Protein AF-A0A2I0DZR3-F1 (afdb_monomer_lite)

Secondary structure (DSSP, 8-state):
---HHHHHHHHHHHHHHHHHHHHTT--HHHHHHHTTS-HHHHHHHHHTSSPPPHHHHHHHHHH-

Sequence (64 aa):
MKNKKWSDREESLRNALKNMRKNVYLNQSQLAQKLDKPQSFVSKYESGERQLRILELERVCIAC

Radius of gyration: 11.65 Å; chains: 1; bounding box: 33×21×25 Å

Structure (mmCIF, N/CA/C/O backbone):
data_AF-A0A2I0DZR3-F1
#
_entry.id   AF-A0A2I0DZR3-F1
#
loop_
_atom_site.group_PDB
_atom_site.id
_atom_site.type_symbol
_atom_site.label_atom_id
_atom_site.label_alt_id
_atom_site.label_comp_id
_atom_site.label_asym_id
_atom_site.label_entity_id
_atom_site.label_seq_id
_atom_site.pdbx_PDB_ins_code
_atom_site.Cartn_x
_atom_site.Cartn_y
_atom_site.Cartn_z
_atom_site.occupancy
_atom_site.B_iso_or_equiv
_atom_site.auth_seq_id
_atom_site.auth_comp_id
_atom_site.auth_asym_id
_atom_site.auth_atom_id
_atom_site.pdbx_PDB_model_num
ATOM 1 N N . MET A 1 1 ? 21.909 -8.216 -7.003 1.00 51.41 1 MET A N 1
ATOM 2 C CA . MET A 1 1 ? 21.549 -6.893 -7.564 1.00 51.41 1 MET A CA 1
ATOM 3 C C . MET A 1 1 ? 20.221 -7.043 -8.294 1.00 51.41 1 MET A C 1
ATOM 5 O O . MET A 1 1 ? 20.163 -7.823 -9.235 1.00 51.41 1 MET A O 1
ATOM 9 N N . LYS A 1 2 ? 19.135 -6.405 -7.829 1.00 55.47 2 LYS A N 1
ATOM 10 C CA . LYS A 1 2 ? 17.861 -6.421 -8.571 1.00 55.47 2 LYS A CA 1
ATOM 11 C C . LYS A 1 2 ? 18.074 -5.680 -9.896 1.00 55.47 2 LYS A C 1
ATOM 13 O O . LYS A 1 2 ? 18.673 -4.609 -9.899 1.00 55.47 2 LYS A O 1
ATOM 18 N N . ASN A 1 3 ? 17.635 -6.255 -11.016 1.00 65.88 3 ASN A N 1
ATOM 19 C CA . ASN A 1 3 ? 17.714 -5.590 -12.317 1.00 65.88 3 ASN A CA 1
ATOM 20 C C . ASN A 1 3 ? 16.946 -4.257 -12.248 1.00 65.88 3 ASN A C 1
ATOM 22 O O . ASN A 1 3 ? 15.736 -4.272 -12.039 1.00 65.88 3 ASN A O 1
ATOM 26 N N . LYS A 1 4 ? 17.636 -3.128 -12.452 1.00 66.75 4 LYS A N 1
ATOM 27 C CA . LYS A 1 4 ? 17.109 -1.750 -12.339 1.00 66.75 4 LYS A CA 1
ATOM 28 C C . LYS A 1 4 ? 15.760 -1.548 -13.055 1.00 66.75 4 LYS A C 1
ATOM 30 O O . LYS A 1 4 ? 14.819 -1.013 -12.492 1.00 66.75 4 LYS A O 1
ATOM 35 N N . LYS A 1 5 ? 15.609 -2.132 -14.250 1.00 66.81 5 LYS A N 1
ATOM 36 C CA . LYS A 1 5 ? 14.367 -2.087 -15.049 1.00 66.81 5 LYS A CA 1
ATOM 37 C C . LYS A 1 5 ? 13.145 -2.735 -14.371 1.00 66.81 5 LYS A C 1
ATOM 39 O O . LYS A 1 5 ? 12.006 -2.432 -14.722 1.00 66.81 5 LYS A O 1
ATOM 44 N N . TRP A 1 6 ? 13.357 -3.677 -13.455 1.00 70.38 6 TRP A N 1
ATOM 45 C CA . TRP A 1 6 ? 12.275 -4.318 -12.708 1.00 70.38 6 TRP A CA 1
ATOM 46 C C . TRP A 1 6 ? 11.903 -3.525 -11.455 1.00 70.38 6 TRP A C 1
ATOM 48 O O . TRP A 1 6 ? 10.710 -3.417 -11.190 1.00 70.38 6 TRP A O 1
ATOM 58 N N . SER A 1 7 ? 12.857 -2.884 -10.762 1.00 80.88 7 SER A N 1
ATOM 59 C CA . SER A 1 7 ? 12.519 -2.053 -9.593 1.00 80.88 7 SER A CA 1
ATOM 60 C C . SER A 1 7 ? 11.667 -0.844 -9.967 1.00 80.88 7 SER A C 1
ATOM 62 O O . SER A 1 7 ? 10.720 -0.540 -9.249 1.00 80.88 7 SER A O 1
ATOM 64 N N . ASP A 1 8 ? 11.928 -0.224 -11.121 1.00 89.81 8 ASP A N 1
ATOM 65 C CA . ASP A 1 8 ? 11.171 0.952 -11.574 1.00 89.81 8 ASP A CA 1
ATOM 66 C C . ASP A 1 8 ? 9.705 0.593 -11.883 1.00 89.81 8 ASP A C 1
ATOM 68 O O . ASP A 1 8 ? 8.771 1.335 -11.562 1.00 89.81 8 ASP A O 1
ATOM 72 N N . ARG A 1 9 ? 9.479 -0.595 -12.466 1.00 91.88 9 ARG A N 1
ATOM 73 C CA . ARG A 1 9 ? 8.129 -1.110 -12.744 1.00 91.88 9 ARG A CA 1
ATOM 74 C C . ARG A 1 9 ? 7.402 -1.527 -11.468 1.00 91.88 9 ARG A C 1
ATOM 76 O O . ARG A 1 9 ? 6.216 -1.239 -11.331 1.00 91.88 9 ARG A O 1
ATOM 83 N N . GLU A 1 10 ? 8.098 -2.166 -10.530 1.00 91.94 10 GLU A N 1
ATOM 84 C CA . GLU A 1 10 ? 7.543 -2.519 -9.217 1.00 91.94 10 GLU A CA 1
ATOM 85 C C . GLU A 1 10 ? 7.148 -1.277 -8.415 1.00 91.94 10 GLU A C 1
ATOM 87 O O . GLU A 1 10 ? 6.092 -1.250 -7.787 1.00 91.9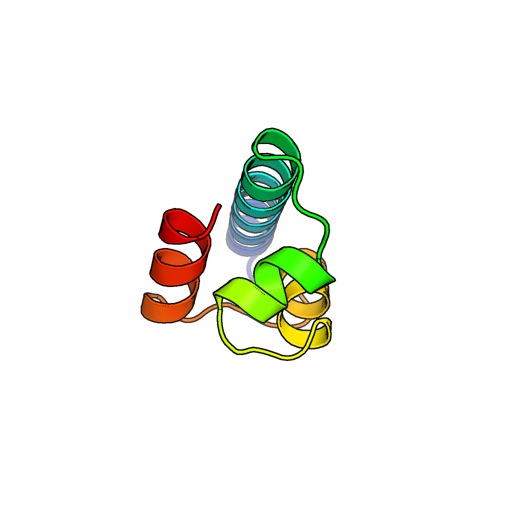4 10 GLU A O 1
ATOM 92 N N . GLU A 1 11 ? 7.977 -0.235 -8.426 1.00 94.25 11 GLU A N 1
ATOM 93 C CA . GLU A 1 11 ? 7.663 1.043 -7.792 1.00 94.25 11 GLU A CA 1
ATOM 94 C C . GLU A 1 11 ? 6.469 1.735 -8.451 1.00 94.25 11 GLU A C 1
ATOM 96 O O . GLU A 1 11 ? 5.538 2.142 -7.755 1.00 94.25 11 GLU A O 1
ATOM 101 N N . SER A 1 12 ? 6.441 1.789 -9.784 1.00 95.62 12 SER A N 1
ATOM 102 C CA . SER A 1 12 ? 5.314 2.354 -10.535 1.00 95.62 12 SER A CA 1
ATOM 103 C C . SER A 1 12 ? 3.996 1.649 -10.199 1.00 95.62 12 SER A C 1
ATOM 105 O O . SER A 1 12 ? 2.993 2.311 -9.935 1.00 95.62 12 SER A O 1
ATOM 107 N N . LEU A 1 13 ? 4.002 0.311 -10.128 1.00 95.88 13 LEU A N 1
ATOM 108 C CA . LEU A 1 13 ? 2.825 -0.473 -9.750 1.00 95.88 13 LEU A CA 1
ATOM 109 C C . LEU A 1 13 ? 2.376 -0.172 -8.311 1.00 95.88 13 LEU A C 1
ATOM 111 O O . LEU A 1 13 ? 1.195 0.076 -8.078 1.00 95.88 13 LEU A O 1
ATOM 115 N N . ARG A 1 14 ? 3.302 -0.142 -7.343 1.00 96.19 14 ARG A N 1
ATOM 116 C CA . ARG A 1 14 ? 2.978 0.193 -5.942 1.00 96.19 14 ARG A CA 1
ATOM 117 C C . ARG A 1 14 ? 2.377 1.590 -5.816 1.00 96.19 14 ARG A C 1
ATOM 119 O O . ARG A 1 14 ? 1.391 1.769 -5.101 1.00 96.19 14 ARG A O 1
ATOM 126 N N . ASN A 1 15 ? 2.930 2.563 -6.537 1.00 97.62 15 ASN A N 1
ATOM 127 C CA . ASN A 1 15 ? 2.411 3.926 -6.566 1.00 97.62 15 ASN A CA 1
ATOM 128 C C . ASN A 1 15 ? 1.011 3.992 -7.191 1.00 97.62 15 ASN A C 1
ATOM 130 O O . ASN A 1 15 ? 0.147 4.682 -6.653 1.00 97.62 15 ASN A O 1
ATOM 134 N N . ALA A 1 16 ? 0.747 3.228 -8.255 1.00 98.00 16 ALA A N 1
ATOM 135 C CA . ALA A 1 16 ? -0.587 3.131 -8.847 1.00 98.00 16 ALA A CA 1
ATOM 136 C C . ALA A 1 16 ? -1.621 2.580 -7.848 1.00 98.00 16 ALA A C 1
ATOM 138 O O . ALA A 1 16 ? -2.670 3.193 -7.657 1.00 98.00 16 ALA A O 1
ATO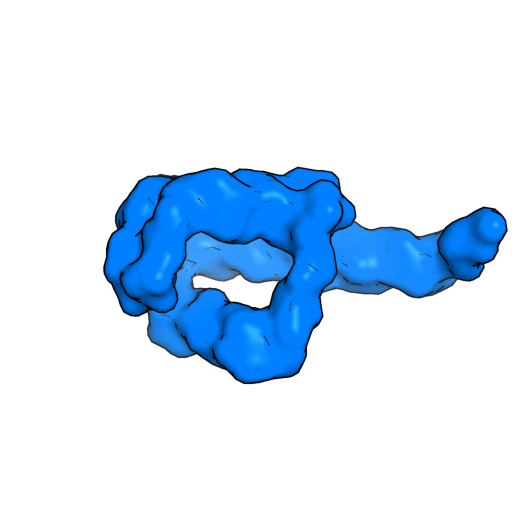M 139 N N . LEU A 1 17 ? -1.299 1.494 -7.135 1.00 98.12 17 LEU A N 1
ATOM 140 C CA . LEU A 1 17 ? -2.182 0.918 -6.108 1.00 98.12 17 LEU A CA 1
ATOM 141 C C . LEU A 1 17 ? -2.425 1.886 -4.942 1.00 98.12 17 LEU A C 1
ATOM 143 O O . LEU A 1 17 ? -3.552 2.036 -4.472 1.00 98.12 17 LEU A O 1
ATOM 147 N N . LYS A 1 18 ? -1.375 2.580 -4.488 1.00 98.25 18 LYS A N 1
ATOM 148 C CA . LYS A 1 18 ? -1.473 3.601 -3.437 1.00 98.25 18 LYS A CA 1
ATOM 149 C C . LYS A 1 18 ? -2.372 4.764 -3.858 1.00 98.25 18 LYS A C 1
ATOM 151 O O . LYS A 1 18 ? -3.151 5.260 -3.045 1.00 98.25 18 LYS A O 1
ATOM 156 N N . ASN A 1 19 ? -2.270 5.203 -5.111 1.00 98.44 19 ASN A N 1
ATOM 157 C CA . ASN A 1 19 ? -3.110 6.267 -5.656 1.00 98.44 19 ASN A CA 1
ATOM 158 C C . ASN A 1 19 ? -4.565 5.817 -5.797 1.00 98.44 19 ASN A C 1
ATOM 160 O O . ASN A 1 19 ? -5.455 6.548 -5.383 1.00 98.44 19 ASN A O 1
ATOM 164 N N . MET A 1 20 ? -4.809 4.599 -6.279 1.00 98.31 20 MET A N 1
ATOM 165 C CA . MET A 1 20 ? -6.147 4.010 -6.350 1.00 98.31 20 MET A CA 1
ATOM 166 C C . MET A 1 20 ? -6.830 3.994 -4.974 1.00 98.31 20 MET A C 1
ATOM 168 O O . MET A 1 20 ? -7.926 4.529 -4.842 1.00 98.31 20 MET A O 1
ATOM 172 N N . ARG A 1 21 ? -6.139 3.525 -3.921 1.00 98.38 21 ARG A N 1
ATOM 173 C CA . ARG A 1 21 ? -6.641 3.580 -2.534 1.00 98.38 21 ARG A CA 1
ATOM 174 C C . ARG A 1 21 ? -7.001 5.005 -2.097 1.00 98.38 21 ARG A C 1
ATOM 176 O O . ARG A 1 21 ? -8.015 5.220 -1.436 1.00 98.38 21 ARG A O 1
ATOM 183 N N . LYS A 1 22 ? -6.150 5.982 -2.419 1.00 98.25 22 LYS A N 1
ATOM 184 C CA . LYS A 1 22 ? -6.388 7.391 -2.073 1.00 98.25 22 LYS A CA 1
ATOM 185 C C . LYS A 1 22 ? -7.572 7.990 -2.834 1.00 98.25 22 LYS A C 1
ATOM 187 O O . LYS A 1 22 ? -8.300 8.779 -2.245 1.00 98.25 22 LYS A O 1
ATOM 192 N N . ASN A 1 23 ? -7.772 7.614 -4.096 1.00 98.38 23 ASN A N 1
ATOM 193 C CA . ASN A 1 23 ? -8.860 8.121 -4.939 1.00 98.38 23 ASN A CA 1
ATOM 194 C C . ASN A 1 23 ? -10.242 7.695 -4.437 1.00 98.38 23 ASN A C 1
ATOM 196 O O . ASN A 1 23 ? -11.215 8.404 -4.655 1.00 98.38 23 ASN A O 1
ATOM 200 N N . VAL A 1 24 ? -10.314 6.571 -3.724 1.00 97.56 24 VAL A N 1
ATOM 201 C CA . VAL A 1 24 ? -11.530 6.108 -3.040 1.00 97.56 24 VAL A CA 1
ATOM 202 C C . VAL A 1 24 ? -11.560 6.502 -1.558 1.00 97.56 24 VAL A C 1
ATOM 204 O O . VAL A 1 24 ? -12.341 5.968 -0.776 1.00 97.56 24 VAL A O 1
ATOM 207 N N . TYR A 1 25 ? -10.699 7.447 -1.163 1.00 97.94 25 TYR A N 1
ATOM 208 C CA . TYR A 1 25 ? -10.637 8.062 0.166 1.00 97.94 25 TYR A CA 1
ATOM 209 C C . TYR A 1 25 ? -10.388 7.091 1.330 1.00 97.94 25 TYR A C 1
ATOM 211 O O . TYR A 1 25 ? -10.724 7.386 2.476 1.00 97.94 25 TYR A O 1
ATOM 219 N N . LEU A 1 26 ? -9.745 5.949 1.070 1.00 98.31 26 LEU A N 1
ATOM 220 C CA . LEU A 1 26 ? -9.394 4.990 2.115 1.00 98.31 26 LEU A CA 1
ATOM 221 C C . LEU A 1 26 ? -8.022 5.305 2.714 1.00 98.31 26 LEU A C 1
ATOM 223 O O . LEU A 1 26 ? -7.030 5.486 2.001 1.00 98.31 26 LEU A O 1
ATOM 227 N N . ASN A 1 27 ? -7.915 5.280 4.040 1.00 98.38 27 ASN A N 1
ATOM 228 C CA . ASN A 1 27 ? -6.624 5.171 4.717 1.00 98.38 27 ASN A CA 1
ATOM 229 C C . ASN A 1 27 ? -6.115 3.711 4.704 1.00 98.38 27 ASN A C 1
ATOM 231 O O . ASN A 1 27 ? -6.820 2.783 4.301 1.00 98.38 27 ASN A O 1
ATOM 235 N N . GLN A 1 28 ? -4.863 3.491 5.115 1.00 98.56 28 GLN A N 1
ATOM 236 C CA . GLN A 1 28 ? -4.253 2.155 5.065 1.00 98.56 28 GLN A CA 1
ATOM 237 C C . GLN A 1 28 ? -4.965 1.143 5.978 1.00 98.56 28 GLN A C 1
ATOM 239 O O . GLN A 1 28 ? -5.115 -0.013 5.591 1.00 98.56 28 GLN A O 1
ATOM 244 N N . SER A 1 29 ? -5.435 1.565 7.156 1.00 98.44 29 SER A N 1
ATOM 245 C CA . SER A 1 29 ? -6.165 0.699 8.091 1.00 98.44 29 SER A CA 1
ATOM 246 C C . SER A 1 29 ? -7.523 0.272 7.535 1.00 98.44 29 SER A C 1
ATOM 248 O O . SER A 1 29 ? -7.894 -0.889 7.666 1.00 98.44 29 SER A O 1
ATOM 250 N N . GLN A 1 30 ? -8.239 1.180 6.868 1.00 98.56 30 GLN A N 1
ATOM 251 C CA . GLN A 1 30 ? -9.539 0.890 6.255 1.00 98.56 30 GLN A CA 1
ATOM 252 C C . GLN A 1 30 ? -9.415 -0.099 5.091 1.00 98.56 30 GLN A C 1
ATOM 254 O O . GLN A 1 30 ? -10.198 -1.043 5.003 1.00 98.56 30 GLN A O 1
ATOM 259 N N . LEU A 1 31 ? -8.409 0.064 4.220 1.00 98.44 31 LEU A N 1
ATOM 260 C CA . LEU A 1 31 ? -8.149 -0.930 3.174 1.00 98.44 31 LEU A CA 1
ATOM 261 C C . LEU A 1 31 ? -7.768 -2.285 3.786 1.00 98.44 31 LEU A C 1
ATOM 263 O O . LEU A 1 31 ? -8.256 -3.321 3.349 1.00 98.44 31 LEU A O 1
ATOM 267 N N . ALA A 1 32 ? -6.922 -2.289 4.816 1.00 98.38 32 ALA A N 1
ATOM 268 C CA . ALA A 1 32 ? -6.522 -3.523 5.480 1.00 98.38 32 ALA A CA 1
ATOM 269 C C . ALA A 1 32 ? -7.720 -4.260 6.102 1.00 98.38 32 ALA A C 1
ATOM 271 O O . ALA A 1 32 ? -7.835 -5.473 5.940 1.00 98.38 32 ALA A O 1
ATOM 272 N N . GLN A 1 33 ? -8.651 -3.523 6.714 1.00 98.31 33 GLN A N 1
ATOM 273 C CA . GLN A 1 33 ? -9.903 -4.067 7.238 1.00 98.31 33 GLN A CA 1
ATOM 274 C C . GLN A 1 33 ? -10.752 -4.714 6.133 1.00 98.31 33 GLN A C 1
ATOM 276 O O . GLN A 1 33 ? -11.203 -5.842 6.303 1.00 98.31 33 GLN A O 1
ATOM 281 N N . LYS A 1 34 ? -10.911 -4.054 4.975 1.00 97.81 34 LYS A N 1
ATOM 282 C CA . LYS A 1 34 ? -11.619 -4.623 3.810 1.00 97.81 34 LYS A CA 1
ATOM 283 C C . LYS A 1 34 ? -10.980 -5.912 3.282 1.00 97.81 34 LYS A C 1
ATOM 285 O O . LYS A 1 34 ? -11.669 -6.756 2.723 1.00 97.81 34 LYS A O 1
ATOM 290 N N . LEU A 1 35 ? -9.664 -6.046 3.431 1.00 97.56 35 LEU A N 1
ATOM 291 C CA . LEU A 1 35 ? -8.892 -7.196 2.959 1.00 97.56 35 LEU A CA 1
ATOM 292 C C . LEU A 1 35 ? -8.754 -8.316 3.998 1.00 97.56 35 LEU A C 1
ATOM 294 O O . LEU A 1 35 ? -8.135 -9.337 3.683 1.00 97.56 35 LEU A O 1
ATOM 298 N N . ASP A 1 36 ? -9.287 -8.121 5.208 1.00 97.75 36 ASP A N 1
ATOM 299 C CA . ASP A 1 36 ? -9.055 -8.985 6.369 1.00 97.75 36 ASP A CA 1
ATOM 300 C C . ASP A 1 36 ? -7.547 -9.200 6.627 1.00 97.75 36 ASP A C 1
ATOM 302 O O . ASP A 1 36 ? -6.994 -10.308 6.609 1.00 97.75 36 ASP A O 1
ATOM 306 N N . LYS A 1 37 ? -6.828 -8.076 6.749 1.00 97.62 37 LYS A N 1
ATOM 307 C CA . LYS A 1 37 ? -5.378 -8.012 6.970 1.00 97.62 37 LYS A CA 1
ATOM 308 C C . LYS A 1 37 ? -5.013 -6.966 8.026 1.00 97.62 37 LYS A C 1
ATOM 310 O O . LYS A 1 37 ? -5.740 -5.993 8.214 1.00 97.62 37 LYS A O 1
ATOM 315 N N . PRO A 1 38 ? -3.848 -7.102 8.688 1.00 98.12 38 PRO A N 1
ATOM 316 C CA . PRO A 1 38 ? -3.316 -6.028 9.520 1.00 98.12 38 PRO A CA 1
ATOM 317 C C . PRO A 1 38 ? -2.944 -4.817 8.656 1.00 98.12 38 PRO A C 1
ATOM 319 O O . PRO A 1 38 ? -2.502 -4.983 7.521 1.00 98.12 38 PRO A O 1
ATOM 322 N N . GLN A 1 39 ? -3.020 -3.596 9.196 1.00 98.06 39 GLN A N 1
ATOM 323 C CA . GLN A 1 39 ? -2.594 -2.382 8.477 1.00 98.06 39 GLN A CA 1
ATOM 324 C C . GLN A 1 39 ? -1.150 -2.482 7.948 1.00 98.06 39 GLN A C 1
ATOM 326 O O . GLN A 1 39 ? -0.855 -1.976 6.863 1.00 98.06 39 GLN A O 1
ATOM 331 N N . SER A 1 40 ? -0.282 -3.224 8.649 1.00 98.19 40 SER A N 1
ATOM 332 C CA . SER A 1 40 ? 1.095 -3.496 8.227 1.00 98.19 40 SER A CA 1
ATOM 333 C C . SER A 1 40 ? 1.203 -4.241 6.893 1.00 98.19 40 SER A C 1
ATOM 335 O O . SER A 1 40 ? 2.214 -4.121 6.209 1.00 98.19 40 SER A O 1
ATOM 337 N N . PHE A 1 41 ? 0.174 -4.986 6.481 1.00 98.31 41 PHE A N 1
ATOM 338 C CA . PHE A 1 41 ? 0.103 -5.560 5.139 1.00 98.31 41 PHE A CA 1
ATOM 339 C C . PHE A 1 41 ? 0.110 -4.454 4.080 1.00 98.31 41 PHE A C 1
ATOM 341 O O . PHE A 1 41 ? 0.883 -4.533 3.125 1.00 98.31 41 PHE A O 1
ATOM 348 N N . VAL A 1 42 ? -0.708 -3.414 4.284 1.00 98.31 42 VAL A N 1
ATOM 349 C CA . VAL A 1 42 ? -0.851 -2.292 3.352 1.00 98.31 42 VAL A CA 1
ATOM 350 C C . VAL A 1 42 ? 0.398 -1.422 3.345 1.00 98.31 42 VAL A C 1
ATOM 352 O O . VAL A 1 42 ? 0.934 -1.132 2.277 1.00 98.31 42 VAL A O 1
ATOM 355 N N . SER A 1 43 ? 0.913 -1.052 4.520 1.00 98.25 43 SER A N 1
ATOM 356 C CA . SER A 1 43 ? 2.118 -0.219 4.584 1.00 98.25 43 SER A CA 1
ATOM 357 C C . SER A 1 43 ? 3.327 -0.894 3.938 1.00 98.25 43 SER A C 1
ATOM 359 O O . SER A 1 43 ? 4.016 -0.246 3.154 1.00 98.25 43 SER A O 1
ATOM 361 N N . LYS A 1 44 ? 3.540 -2.195 4.185 1.00 98.12 44 LYS A N 1
ATOM 362 C CA . LYS A 1 44 ? 4.688 -2.941 3.650 1.00 98.12 44 LYS A CA 1
ATOM 363 C C . LYS A 1 44 ? 4.642 -3.115 2.139 1.00 98.12 44 LYS A C 1
ATOM 365 O O . LYS A 1 44 ? 5.694 -3.073 1.499 1.00 98.12 44 LYS A O 1
ATOM 370 N N . TYR A 1 45 ? 3.463 -3.332 1.546 1.00 97.56 45 TYR A N 1
ATOM 371 C CA . TYR A 1 45 ? 3.405 -3.421 0.086 1.00 97.56 45 TYR A CA 1
ATOM 372 C C . TYR A 1 45 ? 3.535 -2.053 -0.573 1.00 97.56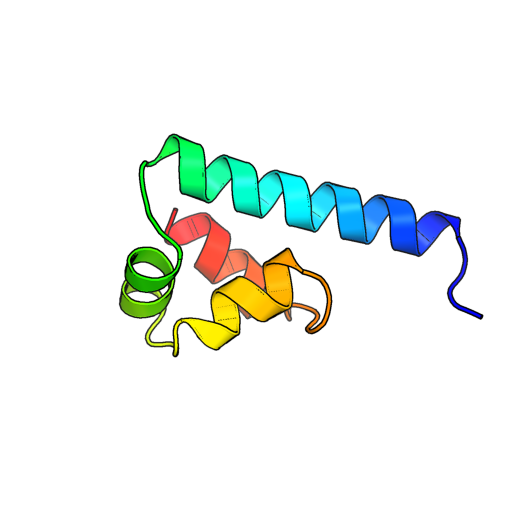 45 TYR A C 1
ATOM 3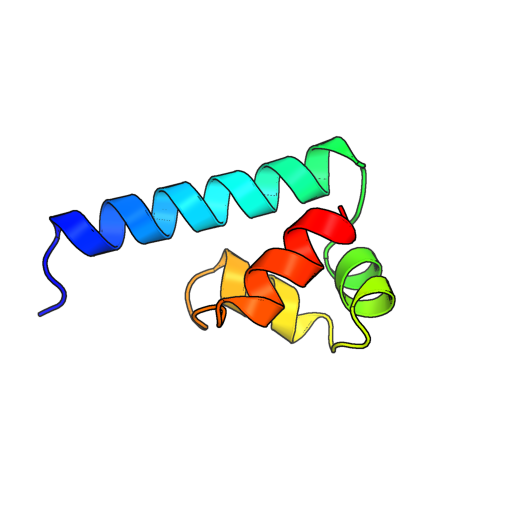74 O O . TYR A 1 45 ? 4.153 -1.960 -1.628 1.00 97.56 45 TYR A O 1
ATOM 382 N N . GLU A 1 46 ? 3.010 -0.986 0.034 1.00 97.44 46 GLU A N 1
ATOM 383 C CA . GLU A 1 46 ? 3.183 0.364 -0.505 1.00 97.44 46 GLU A CA 1
ATOM 384 C C . GLU A 1 46 ? 4.648 0.819 -0.403 1.00 97.44 46 GLU A C 1
ATOM 386 O O . GLU A 1 46 ? 5.180 1.385 -1.359 1.00 97.44 46 GLU A O 1
ATOM 391 N N . SER A 1 47 ? 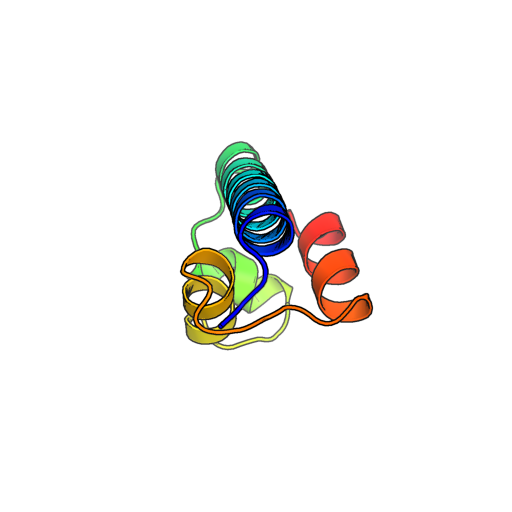5.338 0.521 0.707 1.00 96.12 47 SER A N 1
ATOM 392 C CA . SER A 1 47 ? 6.764 0.844 0.892 1.00 96.12 47 SER A CA 1
ATOM 393 C C . SER A 1 47 ? 7.702 -0.052 0.079 1.00 96.12 47 SER A C 1
ATOM 395 O O . SER A 1 47 ? 8.825 0.347 -0.224 1.00 96.12 47 SER A O 1
ATOM 397 N N . GLY A 1 48 ? 7.226 -1.221 -0.369 1.00 94.25 48 GLY A N 1
ATOM 398 C CA . GLY A 1 48 ? 8.008 -2.189 -1.149 1.00 94.25 48 GLY A CA 1
ATOM 399 C C . GLY A 1 48 ? 8.815 -3.163 -0.304 1.00 94.25 48 GLY A C 1
ATOM 400 O O . GLY A 1 48 ? 9.553 -3.977 -0.856 1.00 94.25 48 GLY A O 1
ATOM 401 N N . GLU A 1 49 ? 8.642 -3.124 1.016 1.00 95.69 49 GLU A N 1
ATOM 402 C CA . GLU A 1 49 ? 9.155 -4.134 1.945 1.00 95.69 49 GLU A CA 1
ATOM 403 C C . GLU A 1 49 ? 8.528 -5.513 1.699 1.00 95.69 49 GLU A C 1
ATOM 405 O O . GLU A 1 49 ? 9.131 -6.537 2.018 1.00 95.69 49 GLU A O 1
ATOM 410 N N . ARG A 1 50 ? 7.320 -5.557 1.119 1.00 94.56 50 ARG A N 1
ATOM 411 C CA . ARG A 1 50 ? 6.617 -6.796 0.775 1.00 94.56 50 ARG A CA 1
ATOM 412 C C . ARG A 1 50 ? 6.076 -6.761 -0.652 1.00 94.56 50 ARG A C 1
ATOM 414 O O . ARG A 1 50 ? 5.315 -5.872 -1.013 1.00 94.56 50 ARG A O 1
ATOM 421 N N . GLN A 1 51 ? 6.384 -7.784 -1.444 1.00 94.56 51 GLN A N 1
ATOM 422 C CA . GLN A 1 51 ? 5.738 -7.990 -2.743 1.00 94.56 51 GLN A CA 1
ATOM 423 C C . GLN A 1 51 ? 4.341 -8.602 -2.568 1.00 94.56 51 GLN A C 1
ATOM 425 O O . GLN A 1 51 ? 4.135 -9.491 -1.737 1.00 94.56 51 GLN A O 1
ATOM 430 N N . LEU A 1 52 ? 3.379 -8.133 -3.364 1.00 96.44 52 LEU A N 1
ATOM 431 C CA . LEU A 1 52 ? 2.054 -8.744 -3.454 1.00 96.44 52 LEU A CA 1
ATOM 432 C C . LEU A 1 52 ? 2.108 -9.971 -4.362 1.00 96.44 52 LEU A C 1
ATOM 434 O O . LEU A 1 52 ? 2.690 -9.929 -5.445 1.00 96.44 52 LEU A O 1
ATOM 438 N N . ARG A 1 53 ? 1.450 -11.054 -3.946 1.00 96.88 53 ARG A N 1
ATOM 439 C CA . ARG A 1 53 ? 1.107 -12.149 -4.862 1.00 96.88 53 ARG A CA 1
ATOM 440 C C . ARG A 1 53 ? -0.058 -11.731 -5.758 1.00 96.88 53 ARG A C 1
ATOM 442 O O . ARG A 1 53 ? -0.817 -10.837 -5.401 1.00 96.88 53 ARG A O 1
ATOM 449 N N . ILE A 1 54 ? -0.245 -12.414 -6.887 1.00 96.94 54 ILE A N 1
ATOM 450 C CA . ILE A 1 54 ? -1.251 -12.025 -7.891 1.00 96.94 54 ILE A CA 1
ATOM 451 C C . ILE A 1 54 ? -2.681 -11.936 -7.323 1.00 96.94 54 ILE A C 1
ATOM 453 O O . ILE A 1 54 ? -3.372 -10.957 -7.573 1.00 96.94 54 ILE A O 1
ATOM 457 N N . LEU A 1 55 ? -3.082 -12.878 -6.462 1.00 97.69 55 LEU A N 1
ATOM 458 C CA . LEU A 1 55 ? -4.398 -12.856 -5.804 1.00 97.69 55 LEU A CA 1
ATOM 459 C C . LEU A 1 55 ? -4.516 -11.753 -4.740 1.00 97.69 55 LEU A C 1
ATOM 461 O O . LEU A 1 55 ? -5.602 -11.275 -4.434 1.00 97.69 55 LEU A O 1
ATOM 465 N N . GLU A 1 56 ? -3.396 -11.341 -4.143 1.00 97.75 56 GLU A N 1
ATOM 466 C CA . GLU A 1 56 ? -3.380 -10.217 -3.203 1.00 97.75 56 GLU A CA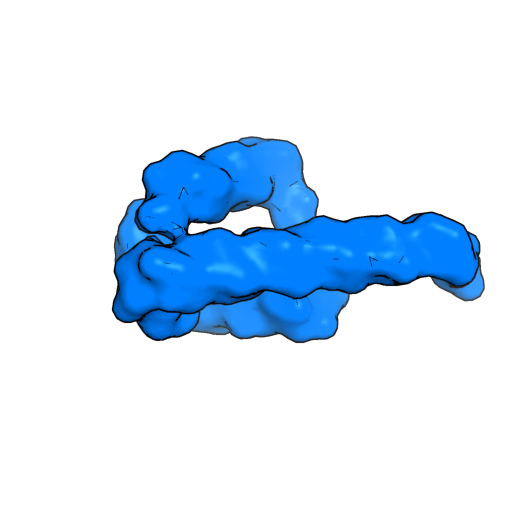 1
ATOM 467 C C . GLU A 1 56 ? -3.494 -8.886 -3.951 1.00 97.75 56 GLU A C 1
ATOM 469 O O . GLU A 1 56 ? -4.200 -7.994 -3.492 1.00 97.75 56 GLU A O 1
ATOM 474 N N . LEU A 1 57 ? -2.841 -8.778 -5.112 1.00 97.75 57 LEU A N 1
ATOM 475 C CA . LEU A 1 57 ? -2.974 -7.646 -6.026 1.00 97.75 57 LEU A CA 1
ATOM 476 C C . LEU A 1 57 ? -4.423 -7.490 -6.499 1.00 97.75 57 LEU A C 1
ATOM 478 O O . LEU A 1 57 ? -4.989 -6.412 -6.361 1.00 97.75 57 LEU A O 1
ATOM 482 N N . GLU A 1 58 ? -5.031 -8.569 -6.997 1.00 98.19 58 GLU A N 1
ATOM 483 C CA . GLU A 1 58 ? -6.434 -8.591 -7.427 1.00 98.19 58 GLU A CA 1
ATOM 484 C C . GLU A 1 58 ? -7.371 -8.115 -6.312 1.00 98.19 58 GLU A C 1
ATOM 486 O O . GLU A 1 58 ? -8.187 -7.218 -6.521 1.00 98.19 58 GLU A O 1
ATOM 491 N N . ARG A 1 59 ? -7.214 -8.654 -5.097 1.00 98.06 59 ARG A N 1
ATOM 492 C CA . ARG A 1 59 ? -8.029 -8.239 -3.951 1.00 98.06 59 ARG A CA 1
ATOM 493 C C . ARG A 1 59 ? -7.866 -6.760 -3.613 1.00 98.06 59 ARG A C 1
ATOM 495 O O . ARG A 1 59 ? -8.859 -6.114 -3.298 1.00 98.06 59 ARG A O 1
ATOM 502 N N . VAL A 1 60 ? -6.649 -6.213 -3.688 1.00 97.88 60 VAL A N 1
ATOM 503 C CA . VAL A 1 60 ? -6.412 -4.771 -3.495 1.00 97.88 60 VAL A CA 1
ATOM 504 C C . VAL A 1 60 ? -7.150 -3.954 -4.561 1.00 97.88 60 VAL A C 1
ATOM 506 O O . VAL A 1 60 ? -7.777 -2.960 -4.206 1.00 97.88 60 VAL A O 1
ATOM 509 N N . CYS A 1 61 ? -7.123 -4.387 -5.825 1.00 97.81 61 CYS A N 1
ATOM 510 C CA . CYS A 1 61 ? -7.852 -3.743 -6.923 1.00 97.81 61 CYS A CA 1
ATOM 511 C C . CYS A 1 61 ? -9.371 -3.765 -6.745 1.00 97.81 61 CYS A C 1
ATOM 513 O O . CYS A 1 61 ? -10.020 -2.785 -7.074 1.00 97.81 61 CYS A O 1
ATOM 515 N N . ILE A 1 62 ? -9.937 -4.852 -6.221 1.00 97.75 62 ILE A N 1
ATOM 516 C CA . ILE A 1 62 ? -11.385 -4.958 -5.979 1.00 97.75 62 ILE A CA 1
ATOM 517 C C . ILE A 1 62 ? -11.813 -4.147 -4.744 1.00 97.75 62 ILE A C 1
ATOM 519 O O . ILE A 1 62 ? -12.931 -3.644 -4.683 1.00 97.75 62 ILE A O 1
ATOM 523 N N . ALA A 1 63 ? -10.953 -4.057 -3.726 1.00 96.81 63 ALA A N 1
ATOM 524 C CA . ALA A 1 63 ? -11.295 -3.433 -2.448 1.00 96.81 63 ALA A CA 1
ATOM 525 C C . ALA A 1 63 ? -11.204 -1.898 -2.445 1.00 96.81 63 ALA A C 1
ATOM 527 O O . ALA A 1 63 ? -11.843 -1.264 -1.588 1.00 96.81 63 ALA A O 1
ATOM 528 N N . CYS A 1 64 ? -10.382 -1.335 -3.338 1.00 94.12 64 CYS A N 1
ATOM 529 C CA . CYS A 1 64 ? -10.295 0.104 -3.555 1.00 94.12 64 CYS A CA 1
ATOM 530 C C . CYS A 1 64 ? -11.408 0.525 -4.510 1.00 94.12 64 CYS A C 1
ATOM 532 O O . CYS A 1 64 ? -12.335 1.194 -4.014 1.00 94.12 64 CYS A O 1
#

pLDDT: mean 93.63, std 10.48, range [51.41, 98.56]

Foldseek 3Di:
DPDPVVVVVLLVLLVVLVVVCVVVPHDLCRLCVQVVHHSCVNVCSSVVVDPDDPVRSVSSVVSD